Protein AF-A0A8K0CKX4-F1 (afdb_monomer_lite)

Secondary structure (DSSP, 8-state):
----TTHHHHSSS-HHHHHHHHHHHHHHHHHHHTT--TT--TTT---TT-----HHHHHHTSHHHHHHHHHHHHHHHTHHHHTTT--S-HHHHHHHHHHHHH--TT--TTSTTHHHHHHHHHHHHHHH-----TTSTHHHHHHTTS-TTSS--

Foldseek 3Di:
DDDPVPDLLPDPDDLVVSLVVLLQVLLCVVCVVVPNCVSPDPVVDDDDDDPPDDPVVVVVVDVVVVVVNVVSNVVSVCSSCVSVVNDPDPPVVLVVLLCQLQPDPDDPPPDPCSSVVSNVVSVVCSVVVPRDDVPPPPPVVVVVPPDPPPPDD

Radius of gyration: 25.02 Å; chains: 1; bounding box: 49×41×77 Å

Structure (mmCIF, N/CA/C/O backbone):
data_AF-A0A8K0CKX4-F1
#
_entry.id   AF-A0A8K0CKX4-F1
#
loop_
_atom_site.group_PDB
_atom_site.id
_atom_site.type_symbol
_atom_site.label_atom_id
_atom_site.label_alt_id
_atom_site.label_comp_id
_atom_site.label_asym_id
_atom_site.label_entity_id
_atom_site.label_seq_id
_atom_site.pdbx_PDB_ins_code
_atom_site.Cartn_x
_atom_site.Cartn_y
_atom_site.Cartn_z
_atom_site.occupancy
_atom_site.B_iso_or_equiv
_atom_site.auth_seq_id
_atom_site.auth_comp_id
_atom_site.auth_asym_id
_atom_site.auth_atom_id
_atom_site.pdbx_PDB_model_num
ATOM 1 N N . MET A 1 1 ? 9.762 -0.209 17.500 1.00 34.16 1 MET A N 1
ATOM 2 C CA . MET A 1 1 ? 8.634 -1.103 17.152 1.00 34.16 1 MET A CA 1
ATOM 3 C C . MET A 1 1 ? 8.831 -1.636 15.738 1.00 34.16 1 MET A C 1
ATOM 5 O O . MET A 1 1 ? 8.674 -0.879 14.791 1.00 34.16 1 MET A O 1
ATOM 9 N N . GLY A 1 2 ? 9.255 -2.892 15.581 1.00 35.12 2 GLY A N 1
ATOM 10 C CA . GLY A 1 2 ? 9.403 -3.515 14.261 1.00 35.12 2 GLY A CA 1
ATOM 11 C C . GLY A 1 2 ? 8.096 -4.177 13.835 1.00 35.12 2 GLY A C 1
ATOM 12 O O . GLY A 1 2 ? 7.668 -5.137 14.471 1.00 35.12 2 GLY A O 1
ATOM 13 N N . TYR A 1 3 ? 7.461 -3.663 12.782 1.00 42.75 3 TYR A N 1
ATOM 14 C CA . TYR A 1 3 ? 6.296 -4.290 12.159 1.00 42.75 3 TYR A CA 1
ATOM 15 C C . TYR A 1 3 ? 6.714 -5.601 11.492 1.00 42.75 3 TYR A C 1
ATOM 17 O O . TYR A 1 3 ? 7.468 -5.603 10.521 1.00 42.75 3 TYR A O 1
ATOM 25 N N . ASN A 1 4 ? 6.210 -6.729 11.989 1.00 44.75 4 ASN A N 1
ATOM 26 C CA . ASN A 1 4 ? 6.469 -8.041 11.403 1.00 44.75 4 ASN A CA 1
ATOM 27 C C . ASN A 1 4 ? 5.401 -8.354 10.335 1.00 44.75 4 ASN A C 1
ATOM 29 O O . ASN A 1 4 ? 4.572 -9.245 10.493 1.00 44.75 4 ASN A O 1
ATOM 33 N N . GLY A 1 5 ? 5.383 -7.571 9.249 1.00 48.50 5 GLY A N 1
ATOM 34 C CA . GLY A 1 5 ? 4.373 -7.634 8.173 1.00 48.50 5 GLY A CA 1
ATOM 35 C C . GLY A 1 5 ? 4.387 -8.912 7.315 1.00 48.50 5 GLY A C 1
ATOM 36 O O . GLY A 1 5 ? 3.731 -8.967 6.282 1.00 48.50 5 GLY A O 1
ATOM 37 N N . SER A 1 6 ? 5.141 -9.942 7.715 1.00 53.44 6 SER A N 1
ATOM 38 C CA . SER A 1 6 ? 5.413 -11.144 6.909 1.00 53.44 6 SER A CA 1
ATOM 39 C C . SER A 1 6 ? 4.613 -12.386 7.317 1.00 53.44 6 SER A C 1
ATOM 41 O O . SER A 1 6 ? 4.745 -13.424 6.668 1.00 53.44 6 SER A O 1
ATOM 43 N N . ASN A 1 7 ? 3.793 -12.318 8.371 1.00 61.75 7 ASN A N 1
ATOM 44 C CA . ASN A 1 7 ? 3.158 -13.518 8.931 1.00 61.75 7 ASN A CA 1
ATOM 45 C C . ASN A 1 7 ? 2.096 -14.124 7.996 1.00 61.75 7 ASN A C 1
ATOM 47 O O . ASN A 1 7 ? 2.144 -15.318 7.715 1.00 61.75 7 ASN A O 1
ATOM 51 N N . ARG A 1 8 ? 1.207 -13.310 7.410 1.00 71.81 8 ARG A N 1
ATOM 52 C CA . ARG A 1 8 ? 0.055 -13.808 6.627 1.00 71.81 8 ARG A CA 1
ATOM 53 C C . ARG A 1 8 ? 0.425 -14.555 5.342 1.00 71.81 8 ARG A C 1
ATOM 55 O O . ARG A 1 8 ? -0.283 -15.475 4.942 1.00 71.81 8 ARG A O 1
ATOM 62 N N . LYS A 1 9 ? 1.544 -14.204 4.698 1.00 70.38 9 LYS A N 1
ATOM 63 C CA . LYS A 1 9 ? 2.007 -14.883 3.471 1.00 70.38 9 LYS A CA 1
ATOM 64 C C . LYS A 1 9 ? 2.442 -16.321 3.743 1.00 70.38 9 LYS A C 1
ATOM 66 O O . LYS A 1 9 ? 2.154 -17.204 2.939 1.00 70.38 9 LYS A O 1
ATOM 71 N N . ARG A 1 10 ? 3.091 -16.537 4.890 1.00 72.56 10 ARG A N 1
ATOM 72 C CA . ARG A 1 10 ? 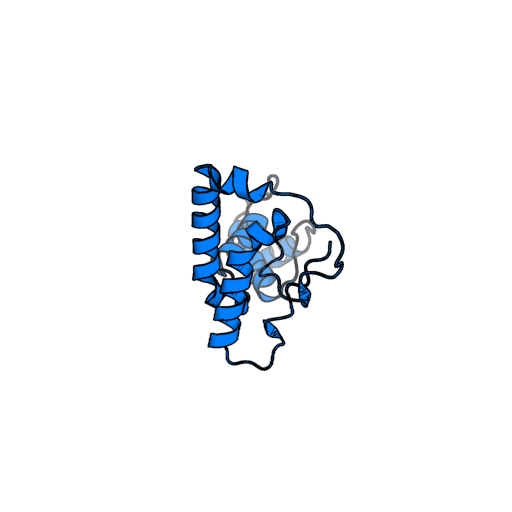3.731 -17.799 5.287 1.00 72.56 10 ARG A CA 1
ATOM 73 C C . ARG A 1 10 ? 2.786 -18.781 5.990 1.00 72.56 10 ARG A C 1
ATOM 75 O O . ARG A 1 10 ? 3.178 -19.915 6.214 1.00 72.56 10 ARG A O 1
ATOM 82 N N . GLU A 1 11 ? 1.568 -18.364 6.337 1.00 78.62 11 GLU A N 1
ATOM 83 C CA . GLU A 1 11 ? 0.562 -19.239 6.958 1.00 78.62 11 GLU A CA 1
ATOM 84 C C . GLU A 1 11 ? 0.075 -20.327 5.978 1.00 78.62 11 GLU A C 1
ATOM 86 O O . GLU A 1 11 ? -0.180 -20.046 4.807 1.00 78.62 11 GLU A O 1
ATOM 91 N N . GLU A 1 12 ? -0.121 -21.560 6.444 1.00 80.69 12 GLU A N 1
ATOM 92 C CA . GLU A 1 12 ? -0.794 -22.617 5.673 1.00 80.69 12 GLU A CA 1
ATOM 93 C C . GLU A 1 12 ? -2.315 -22.474 5.805 1.00 80.69 12 GLU A C 1
ATOM 95 O O . GLU A 1 12 ? -2.976 -23.155 6.582 1.00 80.69 12 GLU A O 1
ATOM 100 N N . ARG A 1 13 ? -2.869 -21.495 5.087 1.00 84.12 13 ARG A N 1
ATOM 101 C CA . ARG A 1 13 ? -4.311 -21.213 5.006 1.00 84.12 13 ARG A CA 1
ATOM 102 C C . ARG A 1 13 ? -4.716 -20.984 3.561 1.00 84.12 13 ARG A C 1
ATOM 104 O O . ARG A 1 13 ? -3.869 -20.658 2.721 1.00 84.12 13 ARG A O 1
ATOM 111 N N . THR A 1 14 ? -6.007 -21.098 3.274 1.00 89.06 14 THR A N 1
ATOM 112 C CA . THR A 1 14 ? -6.517 -20.752 1.945 1.00 89.06 14 THR A CA 1
ATOM 113 C C . THR A 1 14 ? -6.296 -19.264 1.664 1.00 89.06 14 THR A C 1
ATOM 115 O O . THR A 1 14 ? -6.263 -18.433 2.575 1.00 89.06 14 THR A O 1
ATOM 118 N N . LEU A 1 15 ? -6.154 -18.896 0.389 1.00 86.19 15 LEU A N 1
ATOM 119 C CA . LEU A 1 15 ? -5.962 -17.496 0.002 1.00 86.19 15 LEU A CA 1
ATOM 120 C C . LEU A 1 15 ? -7.093 -16.597 0.524 1.00 86.19 15 LEU A C 1
ATOM 122 O O . LEU A 1 15 ? -6.829 -15.526 1.065 1.00 86.19 15 LEU A O 1
ATOM 126 N N . SER A 1 16 ? -8.338 -17.063 0.401 1.00 88.31 16 SER A N 1
ATOM 127 C CA . SER A 1 16 ? -9.523 -16.336 0.861 1.00 88.31 16 SER A CA 1
ATOM 128 C C . SER A 1 16 ? -9.456 -16.030 2.359 1.00 88.31 16 SER A C 1
ATOM 130 O O . SER A 1 16 ? -9.729 -14.906 2.779 1.00 88.31 16 SER A O 1
ATOM 132 N N . GLU A 1 17 ? -9.033 -17.000 3.174 1.00 90.00 17 GLU A N 1
ATOM 133 C CA . GLU A 1 17 ? -8.858 -16.798 4.614 1.00 90.00 17 GLU A CA 1
ATOM 134 C C . GLU A 1 17 ? -7.742 -15.801 4.907 1.00 90.00 17 GLU A C 1
ATOM 136 O O . GLU A 1 17 ? -7.932 -14.891 5.711 1.00 90.00 17 GLU A O 1
ATOM 141 N N . LYS A 1 18 ? -6.590 -15.921 4.235 1.00 88.94 18 LYS A N 1
ATOM 142 C CA . LYS A 1 18 ? -5.475 -14.991 4.447 1.00 88.94 18 LYS A CA 1
ATOM 143 C C . LYS A 1 18 ? -5.860 -13.549 4.118 1.00 88.94 18 LYS A C 1
ATOM 145 O O . LYS A 1 18 ? -5.485 -12.635 4.848 1.00 88.94 18 LYS A O 1
ATOM 150 N N . VAL A 1 19 ? -6.627 -13.347 3.049 1.00 89.56 19 VAL A N 1
ATOM 151 C CA . VAL A 1 19 ? -7.139 -12.030 2.651 1.00 89.56 19 VAL A CA 1
ATOM 152 C C . VAL A 1 19 ? -8.129 -11.500 3.682 1.00 89.56 19 VAL A C 1
ATOM 154 O O . VAL A 1 19 ? -8.023 -10.342 4.081 1.00 89.56 19 VAL A O 1
ATOM 157 N N . ALA A 1 20 ? -9.076 -12.326 4.135 1.00 90.69 20 ALA A N 1
ATOM 158 C CA . ALA A 1 20 ? -10.050 -11.927 5.149 1.00 90.69 20 ALA A CA 1
ATOM 159 C C . ALA A 1 20 ? -9.363 -11.512 6.460 1.00 90.69 20 ALA A C 1
ATOM 161 O O . ALA A 1 20 ? -9.724 -10.507 7.072 1.00 90.69 20 ALA A O 1
ATOM 162 N N . LEU A 1 21 ? -8.326 -12.249 6.851 1.00 89.88 21 LEU A N 1
ATOM 163 C CA . LEU A 1 21 ? -7.524 -11.964 8.032 1.00 89.88 21 LEU A CA 1
ATOM 164 C C . LEU A 1 21 ? -6.697 -10.688 7.872 1.00 89.88 21 LEU A C 1
ATOM 166 O O . LEU A 1 21 ? -6.743 -9.833 8.749 1.00 89.88 21 LEU A O 1
ATOM 170 N N . LEU A 1 22 ? -6.022 -10.508 6.733 1.00 90.19 22 LEU A N 1
ATOM 171 C CA . LEU A 1 22 ? -5.293 -9.276 6.421 1.00 90.19 22 LEU A CA 1
ATOM 172 C C . LEU A 1 22 ? -6.226 -8.057 6.428 1.00 90.19 22 LEU A C 1
ATOM 174 O O . LEU A 1 22 ? -5.876 -7.001 6.949 1.00 90.19 22 LEU A O 1
ATOM 178 N N . LYS A 1 23 ? -7.440 -8.207 5.892 1.00 92.25 23 LYS A N 1
ATOM 179 C CA . LYS A 1 23 ? -8.472 -7.169 5.927 1.00 92.25 23 LYS A CA 1
ATOM 180 C C . LYS A 1 23 ? -8.844 -6.805 7.366 1.00 92.25 23 LYS A C 1
ATOM 182 O O . LYS A 1 23 ? -8.933 -5.621 7.682 1.00 92.25 23 LYS A O 1
ATOM 187 N N . ALA A 1 24 ? -9.039 -7.799 8.232 1.00 90.75 24 ALA A N 1
ATOM 188 C CA . ALA A 1 24 ? -9.317 -7.576 9.649 1.00 90.75 24 ALA A CA 1
ATOM 189 C C . ALA A 1 24 ? -8.147 -6.872 10.358 1.00 90.75 24 ALA A C 1
ATOM 191 O O . ALA A 1 24 ? -8.373 -5.935 11.123 1.00 90.75 24 ALA A O 1
ATOM 192 N N . ASP A 1 25 ? -6.909 -7.258 10.046 1.00 89.25 25 ASP A N 1
ATOM 193 C CA . ASP A 1 25 ? -5.709 -6.642 10.610 1.00 89.25 25 ASP A CA 1
ATOM 194 C C . ASP A 1 25 ? -5.591 -5.160 10.211 1.00 89.25 25 ASP A C 1
ATOM 196 O O . ASP A 1 25 ? -5.366 -4.308 11.070 1.00 89.25 25 ASP A O 1
ATOM 200 N N . ILE A 1 26 ? -5.810 -4.831 8.929 1.00 91.50 26 ILE A N 1
ATOM 201 C CA . ILE A 1 26 ? -5.797 -3.446 8.422 1.00 91.50 26 ILE A CA 1
ATOM 202 C C . ILE A 1 26 ? -6.880 -2.608 9.112 1.00 91.50 26 ILE A C 1
ATOM 204 O O . ILE A 1 26 ? -6.609 -1.493 9.557 1.00 91.50 26 ILE A O 1
ATOM 208 N N . LEU A 1 27 ? -8.097 -3.147 9.238 1.00 92.31 27 LEU A N 1
ATOM 209 C CA . LEU A 1 27 ? -9.213 -2.458 9.895 1.00 92.31 27 LEU A CA 1
ATOM 210 C C . LEU A 1 27 ? -8.962 -2.221 11.390 1.00 92.31 27 LEU A C 1
ATOM 212 O O . LEU A 1 27 ? -9.431 -1.222 11.931 1.00 92.31 27 LEU A O 1
ATOM 216 N N . ASN A 1 28 ? -8.217 -3.111 12.046 1.00 89.69 28 ASN A N 1
ATOM 217 C CA . ASN A 1 28 ? -7.827 -2.968 13.445 1.00 89.69 28 ASN A CA 1
ATOM 218 C C . ASN A 1 28 ? -6.607 -2.045 13.645 1.00 89.69 28 ASN A C 1
ATOM 220 O O . ASN A 1 28 ? -6.330 -1.633 14.770 1.00 89.69 28 ASN A O 1
ATOM 224 N N . GLY A 1 29 ? -5.894 -1.682 12.574 1.00 88.38 29 GLY A N 1
ATOM 225 C CA . GLY A 1 29 ? -4.707 -0.823 12.618 1.00 88.38 29 GLY A CA 1
ATOM 226 C C . GLY A 1 29 ? -4.903 0.470 13.423 1.00 88.38 29 GLY A C 1
ATOM 227 O O . GLY A 1 29 ? -4.130 0.706 14.350 1.00 88.38 29 GLY A O 1
ATOM 228 N N . PRO A 1 30 ? -5.946 1.282 13.158 1.00 88.62 30 PRO A N 1
ATOM 229 C CA . PRO A 1 30 ? -6.219 2.485 13.942 1.00 88.62 30 PRO A CA 1
ATOM 230 C C . PRO A 1 30 ? -6.419 2.191 15.430 1.00 88.62 30 PRO A C 1
ATOM 232 O O . PRO A 1 30 ? -5.771 2.817 16.262 1.00 88.62 30 PRO A O 1
ATOM 235 N N . SER A 1 31 ? -7.255 1.207 15.777 1.00 85.69 31 SER A N 1
ATOM 236 C CA . SER A 1 31 ? -7.466 0.805 17.174 1.00 85.69 31 SER A CA 1
ATOM 237 C C . SER A 1 31 ? -6.154 0.408 17.851 1.00 85.69 31 SER A C 1
ATOM 239 O O . SER A 1 31 ? -5.880 0.888 18.946 1.00 85.69 31 SER A O 1
ATOM 241 N N . HIS A 1 32 ? -5.300 -0.366 17.173 1.00 84.69 32 HIS A N 1
ATOM 242 C CA . HIS A 1 32 ? -3.973 -0.728 17.671 1.00 84.69 32 HIS A CA 1
ATOM 243 C C . HIS A 1 32 ? -3.076 0.497 17.914 1.00 84.69 32 HIS A C 1
ATOM 245 O O . HIS A 1 32 ? -2.453 0.591 18.968 1.00 84.69 32 HIS A O 1
ATOM 251 N N . ILE A 1 33 ? -3.023 1.444 16.971 1.00 84.00 33 ILE A N 1
ATOM 252 C CA . ILE A 1 33 ? -2.197 2.662 17.072 1.00 84.00 33 ILE A CA 1
ATOM 253 C C . ILE A 1 33 ? -2.634 3.534 18.255 1.00 84.00 33 ILE A C 1
ATOM 255 O O . ILE A 1 33 ? -1.792 4.087 18.957 1.00 84.00 33 ILE A O 1
ATOM 259 N N . PHE A 1 34 ? -3.940 3.633 18.493 1.00 82.75 34 PHE A N 1
ATOM 260 C CA . PHE A 1 34 ? -4.507 4.407 19.599 1.00 82.75 34 PHE A CA 1
ATOM 261 C C . PHE A 1 34 ? -4.587 3.621 20.923 1.00 82.75 34 PHE A C 1
ATOM 263 O O . PHE A 1 34 ? -5.228 4.080 21.866 1.00 82.75 34 PHE A O 1
ATOM 270 N N . GLY A 1 35 ? -3.951 2.446 21.016 1.00 75.88 35 GLY A N 1
ATOM 271 C CA . GLY A 1 35 ? -3.838 1.670 22.257 1.00 75.88 35 GLY A CA 1
ATOM 272 C C . GLY A 1 35 ? -5.044 0.787 22.607 1.00 75.88 35 GLY A C 1
ATOM 273 O O . GLY A 1 35 ? -5.074 0.186 23.680 1.00 75.88 35 GLY A O 1
ATOM 274 N N . GLU A 1 36 ? -6.046 0.655 21.728 1.00 80.44 36 GLU A N 1
ATOM 275 C CA . GLU A 1 36 ? -7.133 -0.320 21.887 1.00 80.44 36 GLU A CA 1
ATOM 276 C C . GLU A 1 36 ? -6.714 -1.676 21.298 1.00 80.44 36 GLU A C 1
ATOM 278 O O . GLU A 1 36 ? -6.832 -1.940 20.101 1.00 80.44 36 GLU A O 1
ATOM 283 N N . HIS A 1 37 ? -6.252 -2.577 22.166 1.00 80.44 37 HIS A N 1
ATOM 284 C CA . HIS A 1 37 ? -5.723 -3.881 21.756 1.00 80.44 37 HIS A CA 1
ATOM 285 C C . HIS A 1 37 ? -6.737 -5.038 21.777 1.00 80.44 37 HIS A C 1
ATOM 287 O O . HIS A 1 37 ? -6.345 -6.186 21.583 1.00 80.44 37 HIS A O 1
ATOM 293 N N . LYS A 1 38 ? -8.042 -4.761 21.934 1.00 78.44 38 LYS A N 1
ATOM 294 C CA . LYS A 1 38 ? -9.107 -5.786 22.061 1.00 78.44 38 LYS A CA 1
ATOM 295 C C . LYS A 1 38 ? -9.130 -6.812 20.923 1.00 78.44 38 LYS A C 1
ATOM 297 O O . LYS A 1 38 ? -9.387 -7.983 21.168 1.00 78.44 38 LYS A O 1
ATOM 302 N N . ASN A 1 39 ? -8.834 -6.368 19.700 1.00 79.06 39 ASN A N 1
ATOM 303 C CA . ASN A 1 39 ? -8.867 -7.199 18.493 1.00 79.06 39 ASN A CA 1
ATOM 304 C C . ASN A 1 39 ? -7.465 -7.443 17.905 1.00 79.06 39 ASN A C 1
ATOM 306 O O . ASN A 1 39 ? -7.334 -7.844 16.748 1.00 79.06 39 ASN A O 1
ATOM 310 N N . CYS A 1 40 ? -6.397 -7.174 18.666 1.00 81.25 40 CYS A N 1
ATOM 311 C CA . CYS A 1 40 ? -5.038 -7.427 18.200 1.00 81.25 40 CYS A CA 1
ATOM 312 C C . CYS A 1 40 ? -4.714 -8.920 18.272 1.00 81.25 40 CYS A C 1
ATOM 314 O O . CYS A 1 40 ? -4.843 -9.549 19.318 1.00 81.25 40 CYS A O 1
ATOM 316 N N . SER A 1 41 ? -4.232 -9.482 17.163 1.00 79.12 41 SER A N 1
ATOM 317 C CA . SER A 1 41 ? -3.657 -10.827 17.176 1.00 79.12 41 SER A CA 1
ATOM 318 C C . SER A 1 41 ? -2.358 -10.858 17.992 1.00 79.12 41 SER A C 1
ATOM 320 O O . SER A 1 41 ? -1.619 -9.872 18.038 1.00 79.12 41 SER A O 1
ATOM 322 N N . SER A 1 42 ? -2.033 -12.015 18.573 1.00 77.69 42 SER A N 1
ATOM 323 C CA . SER A 1 42 ? -0.857 -12.222 19.439 1.00 77.69 42 SER A CA 1
ATOM 324 C C . SER A 1 42 ? 0.484 -11.867 18.789 1.00 77.69 42 SER A C 1
ATOM 326 O O . SER A 1 42 ? 1.445 -11.534 19.471 1.00 77.69 42 SER A O 1
ATOM 328 N N . TYR A 1 43 ? 0.571 -11.902 17.461 1.00 77.50 43 TYR A N 1
ATOM 329 C CA . TYR A 1 43 ? 1.794 -11.547 16.747 1.00 77.50 43 TYR A CA 1
ATOM 330 C C . TYR A 1 43 ? 1.990 -10.030 16.558 1.00 77.50 43 TYR A C 1
ATOM 332 O O . TYR A 1 43 ? 3.079 -9.617 16.157 1.00 77.50 43 TYR A O 1
ATOM 340 N N . PHE A 1 44 ? 0.976 -9.200 16.839 1.00 72.75 44 PHE A N 1
ATOM 341 C CA . PHE A 1 44 ? 1.092 -7.735 16.840 1.00 72.75 44 PHE A CA 1
ATOM 342 C C . PHE A 1 44 ? 1.476 -7.164 18.205 1.00 72.75 44 PHE A C 1
ATOM 344 O O . PHE A 1 44 ? 2.031 -6.069 18.270 1.00 72.75 44 PHE A O 1
ATOM 351 N N . TYR A 1 45 ? 1.171 -7.874 19.289 1.00 68.50 45 TYR A N 1
ATOM 352 C CA . TYR A 1 45 ? 1.255 -7.342 20.644 1.00 68.50 45 TYR A CA 1
ATOM 353 C C . TYR A 1 45 ? 2.027 -8.297 21.553 1.00 68.50 45 TYR A C 1
ATOM 355 O O . TYR A 1 45 ? 1.678 -9.470 21.646 1.00 68.50 45 TYR A O 1
ATOM 363 N N . LYS A 1 46 ? 3.087 -7.799 22.203 1.00 63.38 46 LYS A N 1
ATOM 364 C CA . LYS A 1 46 ? 3.979 -8.607 23.052 1.00 63.38 46 LYS A CA 1
ATOM 365 C C . LYS A 1 46 ? 3.939 -8.276 24.549 1.00 63.38 46 LYS A C 1
ATOM 367 O O . LYS A 1 46 ? 4.353 -9.133 25.317 1.00 63.38 46 LYS A O 1
ATOM 372 N N . ASP A 1 47 ? 3.407 -7.129 24.979 1.00 57.12 47 ASP A N 1
ATOM 373 C CA . ASP A 1 47 ? 3.535 -6.684 26.378 1.00 57.12 47 ASP A CA 1
ATOM 374 C C . ASP A 1 47 ? 2.186 -6.390 27.036 1.00 57.12 47 ASP A C 1
ATOM 376 O O . ASP A 1 47 ? 1.549 -5.400 26.730 1.00 57.12 47 ASP A O 1
ATOM 380 N N . VAL A 1 48 ? 1.785 -7.237 27.984 1.00 54.53 48 VAL A N 1
ATOM 381 C CA . VAL A 1 48 ? 0.440 -7.365 28.586 1.00 54.53 48 VAL A CA 1
ATOM 382 C C . VAL A 1 48 ? 0.005 -6.209 29.520 1.00 54.53 48 VAL A C 1
ATOM 384 O O . VAL A 1 48 ? -1.116 -6.228 30.015 1.00 54.53 48 VAL A O 1
ATOM 387 N N . ASN A 1 49 ? 0.815 -5.169 29.759 1.00 51.41 49 ASN A N 1
ATOM 388 C CA . ASN A 1 49 ? 0.655 -4.335 30.969 1.00 51.41 49 ASN A CA 1
ATOM 389 C C . ASN A 1 49 ? 0.466 -2.818 30.783 1.00 51.41 49 ASN A C 1
ATOM 391 O O . ASN A 1 49 ? 0.715 -2.058 31.717 1.00 51.41 49 ASN A O 1
ATOM 395 N N . THR A 1 50 ? -0.022 -2.338 29.641 1.00 52.22 50 THR A N 1
ATOM 396 C CA . THR A 1 50 ? -0.315 -0.901 29.471 1.00 52.22 50 THR A CA 1
ATOM 397 C C . THR A 1 50 ? -1.708 -0.676 28.908 1.00 52.22 50 THR A C 1
ATOM 399 O O . THR A 1 50 ? -1.907 -0.402 27.729 1.00 52.22 50 THR A O 1
ATOM 402 N N . THR A 1 51 ? -2.701 -0.745 29.792 1.00 57.19 51 THR A N 1
ATOM 403 C CA . THR A 1 51 ? -4.022 -0.154 29.561 1.00 57.19 51 THR A CA 1
ATOM 404 C C . THR A 1 51 ? -3.877 1.369 29.609 1.00 57.19 51 THR A C 1
ATOM 406 O O . THR A 1 51 ? -4.183 2.002 30.616 1.00 57.19 51 THR A O 1
ATOM 409 N N . THR A 1 52 ? -3.347 1.984 28.550 1.00 53.59 52 THR A N 1
ATOM 410 C CA . THR A 1 52 ? -3.372 3.445 28.429 1.00 53.59 52 THR A CA 1
ATOM 411 C C . THR A 1 52 ? -4.755 3.864 27.951 1.00 53.59 52 THR A C 1
ATOM 413 O O . THR A 1 52 ? -5.153 3.642 26.811 1.00 53.59 52 THR A O 1
ATOM 416 N N . SER A 1 53 ? -5.494 4.411 28.903 1.00 51.69 53 SER A N 1
ATOM 417 C CA . SER A 1 53 ? -6.824 5.004 28.838 1.00 51.69 53 SER A CA 1
ATOM 418 C C . SER A 1 53 ? -7.222 5.688 27.512 1.00 51.69 53 SER A C 1
ATOM 420 O O . SER A 1 53 ? -6.575 6.623 27.045 1.00 51.69 53 SER A O 1
ATOM 422 N N . SER A 1 54 ? -8.365 5.241 26.980 1.00 56.22 54 SER A N 1
ATOM 423 C CA . SER A 1 54 ? -9.518 6.027 26.484 1.00 56.22 54 SER A CA 1
ATOM 424 C C . SER A 1 54 ? -9.387 7.097 25.385 1.00 56.22 54 SER A C 1
ATOM 426 O O . SER A 1 54 ? -10.420 7.664 25.037 1.00 56.22 54 SER A O 1
ATOM 428 N N . THR A 1 55 ? -8.234 7.344 24.760 1.00 63.56 55 THR A N 1
ATOM 429 C CA . THR A 1 55 ? -8.126 8.373 23.690 1.00 63.56 55 THR A CA 1
ATOM 430 C C . THR A 1 55 ? -8.949 8.059 22.433 1.00 63.56 55 THR A C 1
ATOM 432 O O . THR A 1 55 ? -9.485 8.956 21.783 1.00 63.56 55 THR A O 1
ATOM 435 N N . LEU A 1 56 ? -9.103 6.778 22.088 1.00 72.38 56 LEU A N 1
ATOM 436 C CA . LEU A 1 56 ? -9.849 6.375 20.896 1.00 72.38 56 LEU A CA 1
ATOM 437 C C . LEU A 1 56 ? -11.349 6.695 21.005 1.00 72.38 56 LEU A C 1
ATOM 439 O O . LEU A 1 56 ? -11.984 6.970 19.993 1.00 72.38 56 LEU A O 1
ATOM 443 N N . SER A 1 57 ? -11.919 6.661 22.211 1.00 74.88 57 SER A N 1
ATOM 444 C CA . SER A 1 57 ? -13.327 7.008 22.460 1.00 74.88 57 SER A CA 1
ATOM 445 C C . SER A 1 57 ? -13.613 8.454 22.053 1.00 74.88 57 SER A C 1
ATOM 447 O O . SER A 1 57 ? -14.593 8.709 21.359 1.00 74.88 57 SER A O 1
ATOM 449 N N . ASP A 1 58 ? -12.704 9.365 22.399 1.00 78.38 58 ASP A N 1
ATOM 450 C CA . ASP A 1 58 ? -12.824 10.788 22.082 1.00 78.38 58 ASP A CA 1
ATOM 451 C C . ASP A 1 58 ? -12.620 11.039 20.584 1.00 78.38 58 ASP A C 1
ATOM 453 O O . ASP A 1 58 ? -13.364 11.789 19.956 1.00 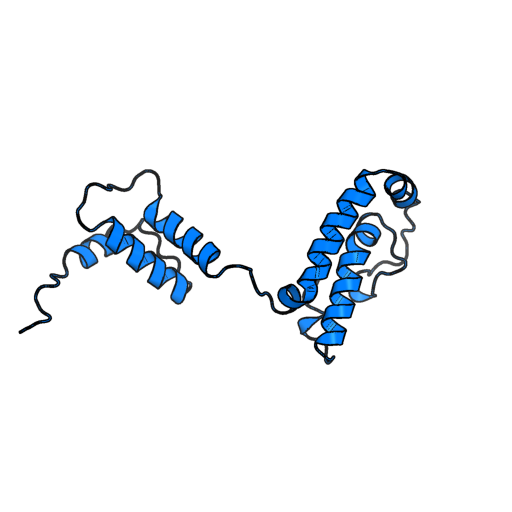78.38 58 ASP A O 1
ATOM 457 N N . ILE A 1 59 ? -11.657 10.345 19.970 1.00 80.56 59 ILE A N 1
ATOM 458 C CA . ILE A 1 59 ? -11.390 10.453 18.530 1.00 80.56 59 ILE A CA 1
ATOM 459 C C . ILE A 1 59 ? -12.554 9.876 17.715 1.00 80.56 59 ILE A C 1
ATOM 461 O O . ILE A 1 59 ? -12.934 10.472 16.709 1.00 80.56 59 ILE A O 1
ATOM 465 N N . LYS A 1 60 ? -13.172 8.772 18.156 1.00 83.44 60 LYS A N 1
ATOM 466 C CA . LYS A 1 60 ? -14.350 8.161 17.509 1.00 83.44 60 LYS A CA 1
ATOM 467 C C . LYS A 1 60 ? -15.545 9.112 17.423 1.00 83.44 60 LYS A C 1
ATOM 469 O O . LYS A 1 60 ? -16.357 8.956 16.520 1.00 83.44 60 LYS A O 1
ATOM 474 N N . LEU A 1 61 ? -15.646 10.092 18.323 1.00 83.50 61 LEU A N 1
ATOM 475 C CA . LEU A 1 61 ? -16.699 11.114 18.294 1.00 83.50 61 LEU A CA 1
ATOM 476 C C . LEU A 1 61 ? -16.439 12.217 17.256 1.00 83.50 61 LEU A C 1
ATOM 478 O O . LEU A 1 61 ? -17.310 13.048 17.005 1.00 83.50 61 LEU A O 1
ATOM 482 N N . THR A 1 62 ? -15.256 12.244 16.640 1.00 86.50 62 THR A N 1
ATOM 483 C CA . THR A 1 62 ? -14.889 13.253 15.644 1.00 86.50 62 THR A CA 1
ATOM 484 C C . THR A 1 62 ? -15.075 12.748 14.215 1.00 86.50 62 THR A C 1
ATOM 486 O O . THR A 1 62 ? -14.749 11.609 13.884 1.00 86.50 62 THR A O 1
ATOM 489 N N . SER A 1 63 ? -15.465 13.651 13.310 1.00 89.81 63 SER A N 1
ATOM 490 C CA . SER A 1 63 ? -15.536 13.377 11.862 1.00 89.81 63 SER A CA 1
ATOM 491 C C . SER A 1 63 ? -14.179 13.018 11.236 1.00 89.81 63 SER A C 1
ATOM 493 O O . SER A 1 63 ? -14.109 12.508 10.114 1.00 89.81 63 SER A O 1
ATOM 495 N N . LEU A 1 64 ? -13.080 13.277 11.951 1.00 88.75 64 LEU A N 1
ATOM 496 C CA . LEU A 1 64 ? -11.738 12.880 11.549 1.00 88.75 64 LEU A CA 1
ATOM 497 C C . LEU A 1 64 ? -11.574 11.360 11.584 1.00 88.75 64 LEU A C 1
ATOM 499 O O . LEU A 1 64 ? -10.945 10.807 10.683 1.00 88.75 64 LEU A O 1
ATOM 503 N N . TYR A 1 65 ? -12.172 10.683 12.565 1.00 89.81 65 TYR A N 1
ATOM 504 C CA . TYR A 1 65 ? -12.138 9.227 12.629 1.00 89.81 65 TYR A CA 1
ATOM 505 C C . TYR A 1 65 ? -12.895 8.594 11.464 1.00 89.81 65 TYR A C 1
ATOM 507 O O . TYR A 1 65 ? -12.395 7.649 10.860 1.00 89.81 65 TYR A O 1
ATOM 515 N N . ASP A 1 66 ? -14.036 9.158 11.067 1.00 90.44 66 ASP A N 1
ATOM 516 C CA . ASP A 1 66 ? -14.786 8.668 9.906 1.00 90.44 66 ASP A CA 1
ATOM 517 C C . ASP A 1 66 ? -13.991 8.807 8.606 1.00 90.44 66 ASP A C 1
ATOM 519 O O . ASP A 1 66 ? -13.940 7.872 7.801 1.00 90.44 66 ASP A O 1
ATOM 523 N N . LYS A 1 67 ? -13.311 9.947 8.417 1.00 93.94 67 LYS A N 1
ATOM 524 C CA . LYS A 1 67 ? -12.397 10.150 7.282 1.00 93.94 67 LYS A CA 1
ATOM 525 C C . LYS A 1 67 ? -11.215 9.189 7.335 1.00 93.94 67 LYS A C 1
ATOM 527 O O . LYS A 1 67 ? -10.860 8.602 6.323 1.00 93.94 67 LYS A O 1
ATOM 532 N N . LEU A 1 68 ? -10.610 8.993 8.504 1.00 92.38 68 LEU A N 1
ATOM 533 C CA . LEU A 1 68 ? -9.530 8.025 8.671 1.00 92.38 68 LEU A CA 1
ATOM 534 C C . LEU A 1 68 ? -10.006 6.616 8.290 1.00 92.38 68 LEU A C 1
ATOM 536 O O . LEU A 1 68 ? -9.368 5.932 7.491 1.00 92.38 68 LEU A O 1
ATOM 540 N N . MET A 1 69 ? -11.160 6.202 8.811 1.00 93.81 69 MET A N 1
ATOM 541 C CA . MET A 1 69 ? -11.731 4.889 8.548 1.00 93.81 69 MET A CA 1
ATOM 542 C C . MET A 1 69 ? -12.162 4.711 7.093 1.00 93.81 69 MET A C 1
ATOM 544 O O . MET A 1 69 ? -12.103 3.586 6.601 1.00 93.81 69 MET A O 1
ATOM 548 N N . SER A 1 70 ? -12.554 5.767 6.372 1.00 94.50 70 SER A N 1
ATOM 549 C CA . SER A 1 70 ? -12.852 5.661 4.938 1.00 94.50 70 SER A CA 1
ATOM 550 C C . SER A 1 70 ? -11.602 5.298 4.128 1.00 94.50 70 SER A C 1
ATOM 552 O O . SER A 1 70 ? -11.656 4.370 3.317 1.00 94.50 70 SER A O 1
ATOM 554 N N . TYR A 1 71 ? -10.454 5.919 4.420 1.00 94.50 71 TYR A N 1
ATOM 555 C CA . TYR A 1 71 ? -9.175 5.558 3.800 1.00 94.50 71 TYR A CA 1
ATOM 556 C C . TYR A 1 71 ? -8.715 4.153 4.196 1.00 94.50 71 TYR A C 1
ATOM 558 O O . TYR A 1 71 ? -8.297 3.372 3.344 1.00 94.50 71 TYR A O 1
ATOM 566 N N . VAL A 1 72 ? -8.840 3.787 5.473 1.00 94.44 72 VAL A N 1
ATOM 567 C CA . VAL A 1 72 ? -8.465 2.445 5.949 1.00 94.44 72 VAL A CA 1
ATOM 568 C C . VAL A 1 72 ? -9.323 1.368 5.282 1.00 94.44 72 VAL A C 1
ATOM 570 O O . VAL A 1 72 ? -8.796 0.344 4.850 1.00 94.44 72 VAL A O 1
ATOM 573 N N . ARG A 1 73 ? -10.633 1.599 5.127 1.00 94.94 73 ARG A N 1
ATOM 574 C CA . ARG A 1 73 ? -11.541 0.685 4.411 1.00 94.94 73 ARG A CA 1
ATOM 575 C C . ARG A 1 73 ? -11.168 0.541 2.938 1.00 94.94 73 ARG A C 1
ATOM 577 O O . ARG A 1 73 ? -11.246 -0.571 2.421 1.00 94.94 73 ARG A O 1
ATOM 584 N N . LEU A 1 74 ? -10.737 1.623 2.286 1.00 93.94 74 LEU A N 1
ATOM 585 C CA . LEU A 1 74 ? -10.240 1.578 0.909 1.00 93.94 74 LEU A CA 1
ATOM 586 C C . LEU A 1 74 ? -8.989 0.693 0.801 1.00 93.94 74 LEU A C 1
ATOM 588 O O . LEU A 1 74 ? -8.930 -0.188 -0.050 1.00 93.94 74 LEU A O 1
ATOM 592 N N . ILE A 1 75 ? -8.023 0.853 1.706 1.00 91.75 75 ILE A N 1
ATOM 593 C CA . ILE A 1 75 ? -6.820 0.005 1.738 1.00 91.75 75 ILE A CA 1
ATOM 594 C C . ILE A 1 75 ? -7.205 -1.460 1.999 1.00 91.75 75 ILE A C 1
ATOM 596 O O . ILE A 1 75 ? -6.745 -2.364 1.305 1.00 91.75 75 ILE A O 1
ATOM 600 N N . ALA A 1 76 ? -8.110 -1.699 2.950 1.00 93.12 76 ALA A N 1
ATOM 601 C CA . ALA A 1 76 ? -8.596 -3.031 3.298 1.00 93.12 76 ALA A CA 1
ATOM 602 C C . ALA A 1 76 ? -9.365 -3.706 2.143 1.00 93.12 76 ALA A C 1
ATOM 604 O O . ALA A 1 76 ? -9.346 -4.929 2.015 1.00 93.12 76 ALA A O 1
ATOM 605 N N . HIS A 1 77 ? -10.025 -2.930 1.277 1.00 92.75 77 HIS A N 1
ATOM 606 C CA . HIS A 1 77 ? -10.652 -3.434 0.053 1.00 92.75 77 HIS A CA 1
ATOM 607 C C . HIS A 1 77 ? -9.614 -4.005 -0.929 1.00 92.75 77 HIS A C 1
ATOM 609 O O . HIS A 1 77 ? -9.863 -5.025 -1.568 1.00 92.75 77 HIS A O 1
ATOM 615 N N . HIS A 1 78 ? -8.414 -3.421 -0.981 1.00 90.44 78 HIS A N 1
ATOM 616 C CA . HIS A 1 78 ? -7.303 -3.893 -1.812 1.00 90.44 78 HIS A CA 1
ATOM 617 C C . HIS A 1 78 ? -6.436 -4.984 -1.149 1.00 90.44 78 HIS A C 1
ATOM 619 O O . HIS A 1 78 ? -5.377 -5.327 -1.675 1.00 90.44 78 HIS A O 1
ATOM 625 N N . ALA A 1 79 ? -6.886 -5.593 -0.042 1.00 89.38 79 ALA A N 1
ATOM 626 C CA . ALA A 1 79 ? -6.160 -6.659 0.663 1.00 89.38 79 ALA A CA 1
ATOM 627 C C . ALA A 1 79 ? -5.775 -7.848 -0.241 1.00 89.38 79 ALA A C 1
ATOM 629 O O . ALA A 1 79 ? -4.702 -8.424 -0.069 1.00 89.38 79 ALA A O 1
ATOM 630 N N . ASN A 1 80 ? -6.612 -8.175 -1.235 1.00 88.56 80 ASN A N 1
ATOM 631 C CA . ASN A 1 80 ? -6.319 -9.197 -2.247 1.00 88.56 80 ASN A CA 1
ATOM 632 C C . ASN A 1 80 ? -5.025 -8.914 -3.018 1.00 88.56 80 ASN A C 1
ATOM 634 O O . ASN A 1 80 ? -4.229 -9.819 -3.210 1.00 88.56 80 ASN A O 1
ATOM 638 N N . SER A 1 81 ? -4.797 -7.676 -3.455 1.00 85.88 81 SER A N 1
ATOM 639 C CA . SER A 1 81 ? -3.575 -7.311 -4.185 1.00 85.88 81 SER A CA 1
ATOM 640 C C . SER A 1 81 ? -2.386 -7.164 -3.237 1.00 85.88 81 SER A C 1
ATOM 642 O O . SER A 1 81 ? -1.276 -7.590 -3.552 1.00 85.88 81 SER A O 1
ATOM 644 N N . LEU A 1 82 ? -2.636 -6.616 -2.042 1.00 86.25 82 LEU A N 1
ATOM 645 C CA . LEU A 1 82 ? -1.617 -6.393 -1.014 1.00 86.25 82 LEU A CA 1
ATOM 646 C C . LEU A 1 82 ? -0.969 -7.695 -0.535 1.00 86.25 82 LEU A C 1
ATOM 648 O O . LEU A 1 82 ? 0.231 -7.716 -0.275 1.00 86.25 82 LEU A O 1
ATOM 652 N N . ILE A 1 83 ? -1.724 -8.795 -0.439 1.00 86.06 83 ILE A N 1
ATOM 653 C CA . ILE A 1 83 ? -1.153 -10.068 0.018 1.00 86.06 83 ILE A CA 1
ATOM 654 C C . ILE A 1 83 ? -0.105 -10.638 -0.946 1.00 86.06 83 ILE A C 1
ATOM 656 O O . ILE A 1 83 ? 0.775 -11.385 -0.522 1.00 86.06 83 ILE A O 1
ATOM 660 N N . PHE A 1 84 ? -0.182 -10.266 -2.223 1.00 80.44 84 PHE A N 1
ATOM 661 C CA . PHE A 1 84 ? 0.723 -10.712 -3.277 1.00 80.44 84 PHE A CA 1
ATOM 662 C C . PHE A 1 84 ? 1.808 -9.686 -3.619 1.00 80.44 84 PHE A C 1
ATOM 664 O O . PHE A 1 84 ? 2.534 -9.897 -4.585 1.00 80.44 84 PHE A O 1
ATOM 671 N N . ASP A 1 85 ? 1.913 -8.585 -2.865 1.00 75.75 85 ASP A N 1
ATOM 672 C CA . ASP A 1 85 ? 2.767 -7.436 -3.209 1.00 75.75 85 ASP A CA 1
ATOM 673 C C . ASP A 1 85 ? 2.549 -6.953 -4.651 1.00 75.75 85 ASP A C 1
ATOM 675 O O . ASP A 1 85 ? 3.482 -6.533 -5.336 1.00 75.75 85 ASP A O 1
ATOM 679 N N . VAL A 1 86 ? 1.308 -7.037 -5.141 1.00 69.81 86 VAL A N 1
ATOM 680 C CA . VAL A 1 86 ? 0.981 -6.547 -6.479 1.00 69.81 86 VAL A CA 1
ATOM 681 C C . VAL A 1 86 ? 0.934 -5.029 -6.402 1.00 69.81 86 VAL A C 1
ATOM 683 O O . VAL A 1 86 ? -0.071 -4.431 -6.015 1.00 69.81 86 VAL A O 1
ATOM 686 N N . GLU A 1 87 ? 2.058 -4.406 -6.736 1.00 63.62 87 GLU A N 1
ATOM 687 C CA . GLU A 1 87 ? 2.144 -2.965 -6.916 1.00 63.62 87 GLU A CA 1
ATOM 688 C C . GLU A 1 87 ? 1.396 -2.564 -8.192 1.00 63.62 87 GLU A C 1
ATOM 690 O O . GLU A 1 87 ? 1.530 -3.201 -9.238 1.00 63.62 87 GLU A O 1
ATOM 695 N N . ASN A 1 88 ? 0.591 -1.501 -8.103 1.00 59.19 88 ASN A N 1
ATOM 696 C CA . ASN A 1 88 ? -0.389 -1.141 -9.128 1.00 59.19 88 ASN A CA 1
ATOM 697 C C . ASN A 1 88 ? 0.211 -0.764 -10.487 1.00 59.19 88 ASN A C 1
ATOM 699 O O . ASN A 1 88 ? -0.549 -0.596 -11.436 1.00 59.19 88 ASN A O 1
ATOM 703 N N . ASN A 1 89 ? 1.530 -0.615 -10.653 1.00 67.94 89 ASN A N 1
ATOM 704 C CA . ASN A 1 89 ? 1.997 -0.323 -11.996 1.00 67.94 89 ASN A CA 1
ATOM 705 C C . ASN A 1 89 ? 3.468 -0.641 -12.257 1.00 67.94 89 ASN A C 1
ATOM 707 O O . ASN A 1 89 ? 4.370 0.144 -11.951 1.00 67.94 89 ASN A O 1
ATOM 711 N N . CYS A 1 90 ? 3.705 -1.743 -12.969 1.00 74.12 90 CYS A N 1
ATOM 712 C CA . CYS A 1 90 ? 4.953 -1.942 -13.701 1.00 74.12 90 CYS A CA 1
ATOM 713 C C . CYS A 1 90 ? 5.291 -0.715 -14.573 1.00 74.12 90 CYS A C 1
ATOM 715 O O . CYS A 1 90 ? 6.465 -0.365 -14.697 1.00 74.12 90 CYS A O 1
ATOM 717 N N . VAL A 1 91 ? 4.275 -0.003 -15.084 1.00 79.06 91 VAL A N 1
ATOM 718 C CA . VAL A 1 91 ? 4.442 1.233 -15.856 1.00 79.06 91 VAL A CA 1
ATOM 719 C C . VAL A 1 91 ? 4.853 2.415 -14.975 1.00 79.06 91 VAL A C 1
ATOM 721 O O . VAL A 1 91 ? 5.684 3.196 -15.417 1.00 79.06 91 VAL A O 1
ATOM 724 N N . GLU A 1 92 ? 4.381 2.563 -13.728 1.00 79.56 92 GLU A N 1
ATOM 725 C CA . GLU A 1 92 ? 4.857 3.646 -12.834 1.00 79.56 92 GLU A CA 1
ATOM 726 C C . GLU A 1 92 ? 6.291 3.401 -12.382 1.00 79.56 92 GLU A C 1
ATOM 728 O O . GLU A 1 92 ? 7.113 4.320 -12.403 1.00 79.56 92 GLU A O 1
ATOM 733 N N . GLN A 1 93 ? 6.619 2.154 -12.032 1.00 80.75 93 GLN A N 1
ATOM 734 C CA . GLN A 1 93 ? 7.991 1.777 -11.705 1.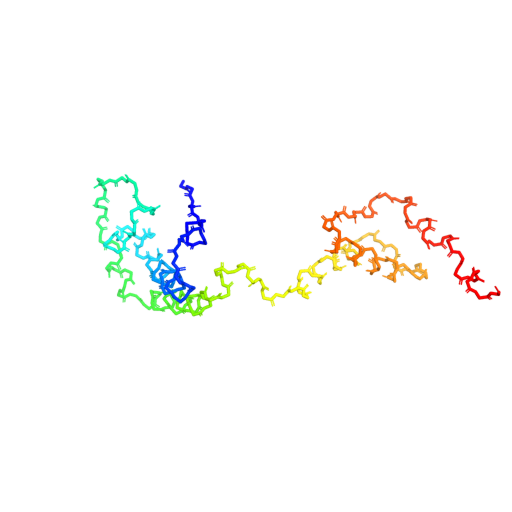00 80.75 93 GLN A CA 1
ATOM 735 C C . GLN A 1 93 ? 8.928 2.041 -12.891 1.00 80.75 93 GLN A C 1
ATOM 737 O O . GLN A 1 93 ? 9.991 2.647 -12.725 1.00 80.75 93 GLN A O 1
ATOM 742 N N . PHE A 1 94 ? 8.524 1.632 -14.098 1.00 86.19 94 PHE A N 1
ATOM 743 C CA . PHE A 1 94 ? 9.282 1.899 -15.315 1.00 86.19 94 PHE A CA 1
ATOM 744 C C . PHE A 1 94 ? 9.379 3.400 -15.604 1.00 86.19 94 PHE A C 1
ATOM 746 O O . PHE A 1 94 ? 10.477 3.890 -15.849 1.00 86.19 94 PHE A O 1
ATOM 753 N N . ASN A 1 95 ? 8.282 4.154 -15.494 1.00 85.44 95 ASN A N 1
ATOM 754 C CA . ASN A 1 95 ? 8.259 5.601 -15.721 1.00 85.44 95 ASN A CA 1
ATOM 755 C C . ASN A 1 95 ? 9.167 6.354 -14.746 1.00 85.44 95 ASN A C 1
ATOM 757 O O . ASN A 1 95 ? 9.823 7.310 -15.148 1.00 85.44 95 ASN A O 1
ATOM 761 N N . SER A 1 96 ? 9.272 5.909 -13.492 1.00 84.00 96 SER A N 1
ATOM 762 C CA . SER A 1 96 ? 10.220 6.468 -12.521 1.00 84.00 96 SER A CA 1
ATOM 763 C C . SER A 1 96 ? 11.678 6.236 -12.945 1.00 84.00 96 SER A C 1
ATOM 765 O O . SER A 1 96 ? 12.512 7.142 -12.872 1.00 84.00 96 SER A O 1
ATOM 767 N N . ILE A 1 97 ? 11.999 5.042 -13.454 1.00 85.44 97 ILE A N 1
ATOM 768 C CA . ILE A 1 97 ? 13.339 4.708 -13.963 1.00 85.44 97 ILE A CA 1
ATOM 769 C C . ILE A 1 97 ? 13.640 5.457 -15.264 1.00 85.44 97 ILE A C 1
ATOM 771 O O . ILE A 1 97 ? 14.737 6.004 -15.407 1.00 85.44 97 ILE A O 1
ATOM 775 N N . LEU A 1 98 ? 12.677 5.535 -16.183 1.00 85.69 98 LEU A N 1
ATOM 776 C CA . LEU A 1 98 ? 12.774 6.306 -17.416 1.00 85.69 98 LEU A CA 1
ATOM 777 C C . LEU A 1 98 ? 13.014 7.781 -17.094 1.00 85.69 98 LEU A C 1
ATOM 779 O O . LEU A 1 98 ? 13.992 8.330 -17.582 1.00 85.69 98 LEU A O 1
ATOM 783 N N . ALA A 1 99 ? 12.226 8.382 -16.197 1.00 84.44 99 ALA A N 1
ATOM 784 C CA . ALA A 1 99 ? 12.380 9.772 -15.769 1.00 84.44 99 ALA A CA 1
ATOM 785 C C . ALA A 1 99 ? 13.774 10.065 -15.190 1.00 84.44 99 ALA A C 1
ATOM 787 O O . ALA A 1 99 ? 14.358 11.106 -15.492 1.00 84.44 99 ALA A O 1
ATOM 788 N N . LYS A 1 100 ? 14.354 9.137 -14.413 1.00 80.06 100 LYS A N 1
ATOM 789 C CA . LYS A 1 100 ? 15.741 9.248 -13.918 1.00 80.06 100 LYS A CA 1
ATOM 790 C C . LYS A 1 100 ? 16.767 9.229 -15.050 1.00 80.06 100 LYS A C 1
ATOM 792 O O . LYS A 1 100 ? 17.701 10.026 -15.040 1.00 80.06 100 LYS A O 1
ATOM 797 N N . HIS A 1 101 ? 16.590 8.339 -16.026 1.00 77.56 101 HIS A N 1
ATOM 798 C CA . HIS A 1 101 ? 17.472 8.248 -17.189 1.00 77.56 101 HIS A CA 1
ATOM 799 C C . HIS A 1 101 ? 17.288 9.433 -18.140 1.00 77.56 101 HIS A C 1
ATOM 801 O O . HIS A 1 101 ? 18.244 9.867 -18.773 1.00 77.56 101 HIS A O 1
ATOM 807 N N . THR A 1 102 ? 16.084 9.989 -18.253 1.00 76.88 102 THR A N 1
ATOM 808 C CA . THR A 1 102 ? 15.794 11.098 -19.161 1.00 76.88 102 THR A CA 1
ATOM 809 C C . THR A 1 102 ? 16.025 12.465 -18.536 1.00 76.88 102 THR A C 1
ATOM 811 O O . THR A 1 102 ? 16.222 13.391 -19.305 1.00 76.88 102 THR A O 1
ATOM 814 N N . GLY A 1 103 ? 15.995 12.614 -17.205 1.00 64.12 103 GLY A N 1
ATOM 815 C CA . GLY A 1 103 ? 15.713 13.889 -16.528 1.00 64.12 103 GLY A CA 1
ATOM 816 C C . GLY A 1 103 ? 16.645 14.299 -15.381 1.00 64.12 103 GLY A C 1
ATOM 817 O O . GLY A 1 103 ? 16.198 14.934 -14.429 1.00 64.12 103 GLY A O 1
ATOM 818 N N . GLY A 1 104 ? 17.947 14.015 -15.456 1.00 57.81 104 GLY A N 1
ATOM 819 C CA . GLY A 1 104 ? 18.932 14.734 -14.635 1.00 57.81 104 GLY A CA 1
ATOM 820 C C . GLY A 1 104 ? 19.201 16.134 -15.207 1.00 57.81 104 GLY A C 1
ATOM 821 O O . GLY A 1 104 ? 19.529 16.256 -16.384 1.00 57.81 104 GLY A O 1
ATOM 822 N N . LYS A 1 105 ? 19.107 17.192 -14.385 1.00 52.75 105 LYS A N 1
ATOM 823 C CA . LYS A 1 105 ? 19.175 18.643 -14.725 1.00 52.75 105 LYS A CA 1
ATOM 824 C C . LYS A 1 105 ? 20.440 19.126 -15.487 1.00 52.75 105 LYS A C 1
ATOM 826 O O . LYS A 1 105 ? 20.630 20.326 -15.636 1.00 52.75 105 LYS A O 1
ATOM 831 N N . ARG A 1 106 ? 21.333 18.237 -15.941 1.00 57.47 106 ARG A N 1
ATOM 832 C CA . ARG A 1 106 ? 22.642 18.565 -16.544 1.00 57.47 106 ARG A CA 1
ATOM 833 C C . ARG A 1 106 ? 23.046 17.678 -17.739 1.00 57.47 106 ARG A C 1
ATOM 835 O O . ARG A 1 106 ? 24.233 17.539 -18.006 1.00 57.47 106 ARG A O 1
ATOM 842 N N . ILE A 1 107 ? 22.099 17.061 -18.450 1.00 60.03 107 ILE A N 1
ATOM 843 C CA . ILE A 1 107 ? 22.398 16.225 -19.631 1.00 60.03 107 ILE A CA 1
ATOM 844 C C . ILE A 1 107 ? 22.176 17.035 -20.917 1.00 60.03 107 ILE A C 1
ATOM 846 O O . ILE A 1 107 ? 21.165 17.715 -21.057 1.00 60.03 107 ILE A O 1
ATOM 850 N N . ASN A 1 108 ? 23.116 16.977 -21.866 1.00 58.91 108 ASN A N 1
ATOM 851 C CA . ASN A 1 108 ? 22.991 17.660 -23.157 1.00 58.91 108 ASN A CA 1
ATOM 852 C C . ASN A 1 108 ? 21.961 16.940 -24.052 1.00 58.91 108 ASN A C 1
ATOM 854 O O . ASN A 1 108 ? 22.244 15.902 -24.653 1.00 58.91 108 ASN A O 1
ATOM 858 N N . TYR A 1 109 ? 20.753 17.499 -24.141 1.00 60.06 109 TYR A N 1
ATOM 859 C CA . TYR A 1 109 ? 19.657 16.972 -24.963 1.00 60.06 109 TYR A CA 1
ATOM 860 C C . TYR A 1 109 ? 19.842 17.213 -26.466 1.00 60.06 109 TYR A C 1
ATOM 862 O O . TYR A 1 109 ? 19.194 16.544 -27.268 1.00 60.06 109 TYR A O 1
ATOM 870 N N . CYS A 1 110 ? 20.740 18.120 -26.858 1.00 58.84 110 CYS A N 1
ATOM 871 C CA . CYS A 1 110 ? 20.942 18.516 -28.251 1.00 58.84 110 CYS A CA 1
ATOM 872 C C . CYS A 1 110 ? 21.738 17.478 -29.060 1.00 58.84 110 CYS A C 1
ATOM 874 O O . CYS A 1 110 ? 21.808 17.573 -30.284 1.00 58.84 110 CYS A O 1
ATOM 876 N N . MET A 1 111 ? 22.327 16.463 -28.413 1.00 66.25 111 MET A N 1
ATOM 877 C CA . MET A 1 111 ? 23.007 15.383 -29.127 1.00 66.25 111 MET A CA 1
ATOM 878 C C . MET A 1 111 ? 21.986 14.418 -29.750 1.00 66.25 111 MET A C 1
ATOM 880 O O . MET A 1 111 ? 21.161 13.811 -29.055 1.00 66.25 111 MET A O 1
ATOM 884 N N . ARG A 1 112 ? 22.060 14.246 -31.076 1.00 61.47 112 ARG A N 1
ATOM 885 C CA . ARG A 1 112 ? 21.224 13.306 -31.840 1.00 61.47 112 ARG A CA 1
ATOM 886 C C . ARG A 1 112 ? 21.329 11.900 -31.230 1.00 61.47 112 ARG A C 1
ATOM 888 O O . ARG A 1 112 ? 22.432 11.420 -30.991 1.00 61.47 112 ARG A O 1
ATOM 895 N N . ARG A 1 113 ? 20.185 11.232 -31.017 1.00 65.31 113 ARG A N 1
ATOM 896 C CA . ARG A 1 113 ? 20.034 9.887 -30.396 1.00 65.31 113 ARG A CA 1
ATOM 897 C C . ARG A 1 113 ? 20.235 9.808 -28.876 1.00 65.31 113 ARG A C 1
ATOM 899 O O . ARG A 1 113 ? 20.087 8.723 -28.318 1.00 65.31 113 ARG A O 1
ATOM 906 N N . SER A 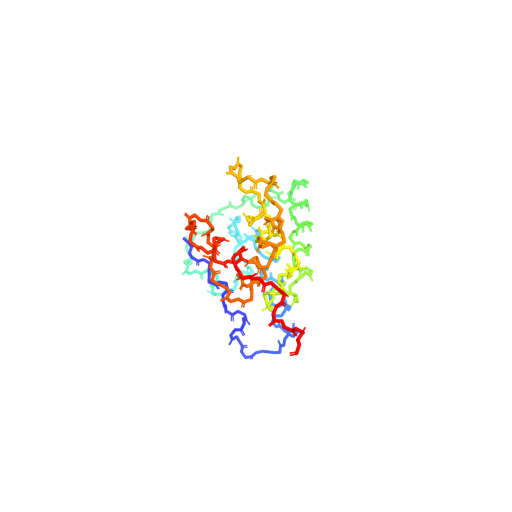1 114 ? 20.500 10.920 -28.196 1.00 72.06 114 SER A N 1
ATOM 907 C CA . SER A 1 114 ? 20.749 10.912 -26.750 1.00 72.06 114 SER A CA 1
ATOM 908 C C . SER A 1 114 ? 19.524 10.446 -25.939 1.00 72.06 114 SER A C 1
ATOM 910 O O . SER A 1 114 ? 19.650 9.600 -25.060 1.00 72.06 114 SER A O 1
ATOM 912 N N . PHE A 1 115 ? 18.313 10.890 -26.296 1.00 77.50 115 PHE A N 1
ATOM 913 C CA . PHE A 1 115 ? 17.065 10.426 -25.671 1.00 77.50 115 PHE A CA 1
ATOM 914 C C . PHE A 1 115 ? 16.803 8.928 -25.897 1.00 77.50 115 PHE A C 1
ATOM 916 O O . PHE A 1 115 ? 16.453 8.201 -24.967 1.00 77.50 115 PHE A O 1
ATOM 923 N N . VAL A 1 116 ? 17.017 8.457 -27.129 1.00 80.88 116 VAL A N 1
ATOM 924 C CA . VAL A 1 116 ? 16.803 7.056 -27.521 1.00 80.88 116 VAL A CA 1
ATOM 925 C C . VAL A 1 116 ? 17.752 6.130 -26.753 1.00 80.88 116 VAL A C 1
ATOM 927 O O . VAL A 1 116 ? 17.311 5.135 -26.186 1.00 80.88 116 VAL A O 1
ATOM 930 N N . GLY A 1 117 ? 19.038 6.486 -26.654 1.00 80.81 117 GLY A N 1
ATOM 931 C CA . GLY A 1 117 ? 20.018 5.720 -25.876 1.00 80.81 117 GLY A CA 1
ATOM 932 C C . GLY A 1 117 ? 19.672 5.636 -24.386 1.00 80.81 117 GLY A C 1
ATOM 933 O O . GLY A 1 117 ? 19.755 4.561 -23.796 1.00 80.81 117 GLY A O 1
ATOM 934 N N . ARG A 1 118 ? 19.208 6.741 -23.790 1.00 79.62 118 ARG A N 1
ATOM 935 C CA . ARG A 1 118 ? 18.778 6.773 -22.380 1.00 79.62 118 ARG A CA 1
ATOM 936 C C . ARG A 1 118 ? 17.498 5.970 -22.139 1.00 79.62 118 ARG A C 1
ATOM 938 O O . ARG A 1 118 ? 17.386 5.304 -21.113 1.00 79.62 118 ARG A O 1
ATOM 945 N N . SER A 1 119 ? 16.585 5.948 -23.110 1.00 83.38 119 SER A N 1
ATOM 946 C CA . SER A 1 119 ? 15.390 5.096 -23.068 1.00 83.38 119 SER A CA 1
ATOM 947 C C . SER A 1 119 ? 15.767 3.610 -23.101 1.00 83.38 119 SER A C 1
ATOM 949 O O . SER A 1 119 ? 15.297 2.845 -22.264 1.00 83.38 119 SER A O 1
ATOM 951 N N . PHE A 1 120 ? 16.694 3.195 -23.971 1.00 84.38 120 PHE A N 1
ATOM 952 C CA . PHE A 1 120 ? 17.196 1.814 -23.979 1.00 84.38 120 PHE A CA 1
ATOM 953 C C . PHE A 1 120 ? 17.904 1.428 -22.673 1.00 84.38 120 PHE A C 1
ATOM 955 O O . PHE A 1 120 ? 17.648 0.353 -22.134 1.00 84.38 120 PHE A O 1
ATOM 962 N N . ALA A 1 121 ? 18.740 2.314 -22.123 1.00 82.69 121 ALA A N 1
ATOM 963 C CA . ALA A 1 121 ? 19.385 2.089 -20.828 1.00 82.69 121 ALA A CA 1
ATOM 964 C C . ALA A 1 121 ? 18.356 1.899 -19.698 1.00 82.69 121 ALA A C 1
ATOM 966 O O . ALA A 1 121 ? 18.510 1.003 -18.868 1.00 82.69 121 ALA A O 1
ATOM 967 N N . SER A 1 122 ? 17.262 2.671 -19.718 1.00 84.38 122 SER A N 1
ATOM 968 C CA . SER A 1 122 ? 16.176 2.535 -18.743 1.00 84.38 122 SER A CA 1
ATOM 969 C C . SER A 1 122 ? 15.481 1.168 -18.815 1.00 84.38 122 SER A C 1
ATOM 971 O O . SER A 1 122 ? 15.217 0.566 -17.775 1.00 84.38 122 SER A O 1
ATOM 973 N N . VAL A 1 123 ? 15.270 0.626 -20.022 1.00 87.56 123 VAL A N 1
ATOM 974 C CA . VAL A 1 123 ? 14.693 -0.715 -20.235 1.00 87.56 123 VAL A CA 1
ATOM 975 C C . VAL A 1 123 ? 15.620 -1.798 -19.686 1.00 87.56 123 VAL A C 1
ATOM 977 O O . VAL A 1 123 ? 15.176 -2.684 -18.955 1.00 87.56 123 VAL A O 1
ATOM 980 N N . ILE A 1 124 ? 16.919 -1.709 -19.982 1.00 87.06 124 ILE A N 1
ATOM 981 C CA . ILE A 1 124 ? 17.916 -2.660 -19.470 1.00 87.06 124 ILE A CA 1
ATOM 982 C C . ILE A 1 124 ? 17.974 -2.604 -17.937 1.00 87.06 124 ILE A C 1
ATOM 984 O O . ILE A 1 124 ? 17.972 -3.649 -17.288 1.00 87.06 124 ILE A O 1
ATOM 988 N N . SER A 1 125 ? 17.975 -1.408 -17.344 1.00 85.50 125 SER A N 1
ATOM 989 C CA . SER A 1 125 ? 17.994 -1.228 -15.888 1.00 85.50 125 SER A CA 1
ATOM 990 C C . SER A 1 125 ? 16.732 -1.787 -15.222 1.00 85.50 125 SER A C 1
ATOM 992 O O . SER A 1 125 ? 16.823 -2.485 -14.211 1.00 85.50 125 SER A O 1
ATOM 994 N N . TYR A 1 126 ? 15.557 -1.561 -15.821 1.00 87.00 126 TYR A N 1
ATOM 995 C CA . TYR A 1 126 ? 14.283 -2.070 -15.310 1.00 87.00 126 TYR A CA 1
ATOM 996 C C . TYR A 1 126 ? 14.224 -3.602 -15.284 1.00 87.00 126 TYR A C 1
ATOM 998 O O . TYR A 1 126 ? 13.763 -4.184 -14.297 1.00 87.00 126 TYR A O 1
ATOM 1006 N N . ASN A 1 127 ? 14.717 -4.245 -16.344 1.00 87.94 127 ASN A N 1
ATOM 1007 C CA . ASN A 1 127 ? 14.678 -5.699 -16.494 1.00 87.94 127 ASN A CA 1
ATOM 1008 C C . ASN A 1 127 ? 15.766 -6.409 -15.682 1.00 87.94 127 ASN A C 1
ATOM 1010 O O . ASN A 1 127 ? 15.508 -7.460 -15.107 1.00 87.94 127 ASN A O 1
ATOM 1014 N N . THR A 1 128 ? 16.969 -5.837 -15.599 1.00 85.25 128 THR A N 1
ATOM 1015 C CA . THR A 1 128 ? 18.091 -6.453 -14.864 1.00 85.25 128 THR A CA 1
ATOM 1016 C C . THR A 1 128 ? 18.100 -6.112 -13.375 1.00 85.25 128 THR A C 1
ATOM 1018 O O . THR A 1 128 ? 18.848 -6.724 -12.621 1.00 85.25 128 THR A O 1
ATOM 1021 N N . LYS A 1 129 ? 17.295 -5.129 -12.940 1.00 80.75 129 LYS A N 1
ATOM 1022 C CA . LYS A 1 129 ? 17.323 -4.535 -11.587 1.00 80.75 129 LYS A CA 1
ATOM 1023 C C . LYS A 1 129 ? 18.692 -3.950 -11.200 1.00 80.75 129 LYS A C 1
ATOM 1025 O O . LYS A 1 129 ? 18.928 -3.646 -10.034 1.00 80.75 129 LYS A O 1
ATOM 1030 N N . ILE A 1 130 ? 19.576 -3.738 -12.179 1.00 76.50 130 ILE A N 1
ATOM 1031 C CA . ILE A 1 130 ? 20.881 -3.098 -12.006 1.00 76.50 130 ILE A CA 1
ATOM 1032 C C . ILE A 1 130 ? 20.723 -1.606 -12.278 1.00 76.50 130 ILE A C 1
ATOM 1034 O O . ILE A 1 130 ? 20.210 -1.196 -13.323 1.00 76.50 130 ILE A O 1
ATOM 1038 N N . HIS A 1 131 ? 21.164 -0.774 -11.338 1.00 65.19 131 HIS A N 1
ATOM 1039 C CA . HIS A 1 131 ? 21.047 0.673 -11.457 1.00 65.19 131 HIS A CA 1
ATOM 1040 C C . HIS A 1 131 ? 22.185 1.231 -12.324 1.00 65.19 131 HIS A C 1
ATOM 1042 O O . HIS A 1 131 ? 23.284 1.491 -11.839 1.00 65.19 131 HIS A O 1
ATOM 1048 N N . PHE A 1 132 ? 21.926 1.448 -13.614 1.00 62.72 132 PHE A N 1
ATOM 1049 C CA . PHE A 1 132 ? 22.881 2.101 -14.511 1.00 62.72 132 PHE A CA 1
ATOM 1050 C C . PHE A 1 132 ? 22.776 3.618 -14.337 1.00 62.72 132 PHE A C 1
ATOM 1052 O O . PHE A 1 132 ? 21.962 4.272 -14.980 1.00 62.72 132 PHE A O 1
ATOM 1059 N N . MET A 1 133 ? 23.570 4.212 -13.443 1.00 53.56 133 MET A N 1
ATOM 1060 C CA . MET A 1 133 ? 23.702 5.670 -13.454 1.00 53.56 133 MET A CA 1
ATOM 1061 C C . MET A 1 133 ? 24.635 6.097 -14.595 1.00 53.56 133 MET A C 1
ATOM 1063 O O . MET A 1 133 ? 25.784 5.656 -14.629 1.00 53.56 133 MET A O 1
ATOM 1067 N N . PRO A 1 134 ? 24.215 7.008 -15.490 1.00 51.22 134 PRO A N 1
ATOM 1068 C CA . PRO A 1 134 ? 25.065 7.520 -16.559 1.00 51.22 134 PRO A CA 1
ATOM 1069 C C . PRO A 1 134 ? 26.039 8.600 -16.047 1.00 51.22 134 PRO A C 1
ATOM 1071 O O . PRO A 1 134 ? 26.310 9.565 -16.753 1.00 51.22 134 PRO A O 1
ATOM 1074 N N . TYR A 1 135 ? 26.570 8.474 -14.821 1.00 43.84 135 TYR A N 1
ATOM 1075 C CA . TYR A 1 135 ? 27.698 9.314 -14.392 1.00 43.84 135 TYR A CA 1
ATOM 1076 C C . TYR A 1 135 ? 29.032 8.806 -14.959 1.00 43.84 135 TYR A C 1
ATOM 1078 O O . TYR A 1 135 ? 30.023 9.532 -14.942 1.00 43.84 135 TYR A O 1
ATOM 1086 N N . GLU A 1 136 ? 29.060 7.605 -15.543 1.00 42.94 136 GLU A N 1
ATOM 1087 C CA . GLU A 1 136 ? 30.229 7.115 -16.264 1.00 42.94 136 GLU A CA 1
ATOM 1088 C C . GLU A 1 136 ? 30.060 7.302 -17.773 1.00 42.94 136 GLU A C 1
ATOM 10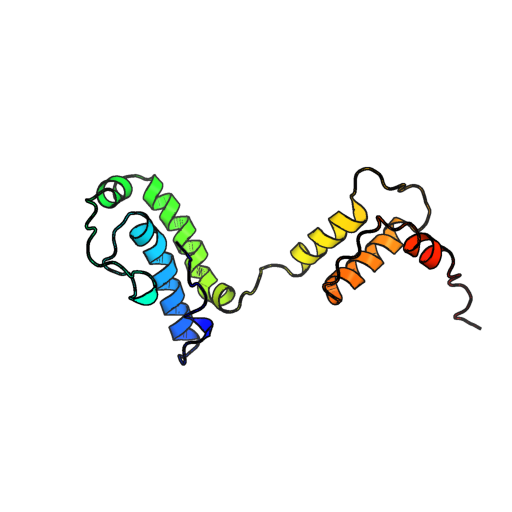90 O O . GLU A 1 136 ? 29.525 6.469 -18.507 1.00 42.94 136 GLU A O 1
ATOM 1095 N N . THR A 1 137 ? 30.604 8.425 -18.226 1.00 43.88 137 THR A N 1
ATOM 1096 C CA . THR A 1 137 ? 30.856 8.910 -19.595 1.00 43.88 137 THR A CA 1
ATOM 1097 C C . THR A 1 137 ? 31.418 7.891 -20.609 1.00 43.88 137 THR A C 1
ATOM 1099 O O . THR A 1 137 ? 31.640 8.236 -21.769 1.00 43.88 137 THR A O 1
ATOM 1102 N N . LYS A 1 138 ? 31.624 6.620 -20.240 1.00 43.59 138 LYS A N 1
ATOM 1103 C CA . LYS A 1 138 ? 32.188 5.566 -21.101 1.00 43.59 138 LYS A CA 1
ATOM 1104 C C . LYS A 1 138 ? 31.139 4.753 -21.870 1.00 43.59 138 LYS A C 1
ATOM 1106 O O . LYS A 1 138 ? 31.444 4.282 -22.966 1.00 43.59 138 LYS A O 1
ATOM 1111 N N . LEU A 1 139 ? 29.916 4.594 -21.352 1.00 44.69 139 LEU A N 1
ATOM 1112 C CA . LEU A 1 139 ? 28.872 3.788 -22.013 1.00 44.69 139 LEU A CA 1
ATOM 1113 C C . LE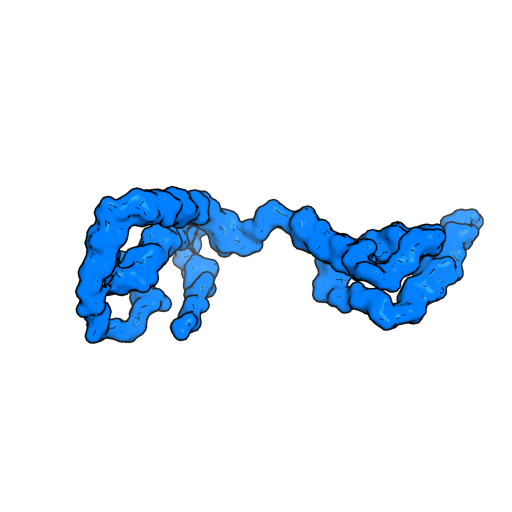U A 1 139 ? 28.154 4.548 -23.137 1.00 44.69 139 LEU A C 1
ATOM 1115 O O . LEU A 1 139 ? 27.989 3.999 -24.227 1.00 44.69 139 LEU A O 1
ATOM 1119 N N . GLU A 1 140 ? 27.816 5.827 -22.938 1.00 44.28 140 GLU A N 1
ATOM 1120 C CA . GLU A 1 140 ? 27.215 6.649 -24.003 1.00 44.28 140 GLU A CA 1
ATOM 1121 C C . GLU A 1 140 ? 28.165 6.809 -25.201 1.00 44.28 140 GLU A C 1
ATOM 1123 O O . GLU A 1 140 ? 27.737 6.704 -26.353 1.00 44.28 140 GLU A O 1
ATOM 1128 N N . ALA A 1 141 ? 29.472 6.952 -24.951 1.00 44.81 141 ALA A N 1
ATOM 1129 C CA . ALA A 1 141 ? 30.495 7.013 -25.994 1.00 44.81 141 ALA A CA 1
ATOM 1130 C C . ALA A 1 141 ? 30.662 5.692 -26.771 1.00 44.81 141 ALA A C 1
ATOM 1132 O O . ALA A 1 141 ? 31.136 5.712 -27.903 1.00 44.81 141 ALA A O 1
ATOM 1133 N N . ARG A 1 142 ? 30.284 4.542 -26.195 1.00 43.25 142 ARG A N 1
ATOM 1134 C CA . ARG A 1 142 ? 30.315 3.233 -26.875 1.00 43.25 142 ARG A CA 1
ATOM 1135 C C . ARG A 1 142 ? 29.031 2.969 -27.662 1.00 43.25 142 ARG A C 1
ATOM 1137 O O . ARG A 1 142 ? 29.114 2.522 -28.800 1.00 43.25 142 ARG A O 1
ATOM 1144 N N . MET A 1 143 ? 27.868 3.309 -27.102 1.00 43.16 143 MET A N 1
ATOM 1145 C CA . MET A 1 143 ? 26.565 3.124 -27.764 1.00 43.16 143 MET A CA 1
ATOM 1146 C C . MET A 1 143 ? 26.327 4.091 -28.934 1.00 43.16 143 MET A C 1
ATOM 1148 O O . MET A 1 143 ? 25.573 3.782 -29.854 1.00 43.16 143 MET A O 1
ATOM 1152 N N . THR A 1 144 ? 26.967 5.262 -28.922 1.00 45.12 144 THR A N 1
ATOM 1153 C CA . THR A 1 144 ? 26.931 6.213 -30.048 1.00 45.12 144 THR A CA 1
ATOM 1154 C C . THR A 1 144 ? 27.926 5.865 -31.159 1.00 45.12 144 THR A C 1
ATOM 1156 O O . THR A 1 144 ? 27.715 6.278 -32.298 1.00 45.12 144 THR A O 1
ATOM 1159 N N . LYS A 1 145 ? 28.972 5.080 -30.855 1.00 42.19 145 LYS A N 1
ATOM 1160 C CA . LYS A 1 145 ? 30.006 4.644 -31.812 1.00 42.19 145 LYS A CA 1
ATOM 1161 C C . LYS A 1 145 ? 29.687 3.336 -32.534 1.00 42.19 145 LYS A C 1
ATOM 1163 O O . LYS A 1 145 ? 30.324 3.046 -33.543 1.00 42.19 145 LYS A O 1
ATOM 1168 N N . THR A 1 146 ? 28.716 2.551 -32.073 1.00 42.50 146 THR A N 1
ATOM 1169 C CA . THR A 1 146 ? 28.215 1.418 -32.854 1.00 42.50 146 THR A CA 1
ATOM 1170 C C . THR A 1 146 ? 27.391 1.943 -34.024 1.00 42.50 146 THR A C 1
ATOM 1172 O O . THR A 1 146 ? 26.272 2.441 -33.883 1.00 42.50 146 THR A O 1
ATOM 1175 N N . ASN A 1 147 ? 28.004 1.879 -35.202 1.00 37.78 147 ASN A N 1
ATOM 1176 C CA . ASN A 1 147 ? 27.387 2.176 -36.479 1.00 37.78 147 ASN A CA 1
ATOM 1177 C C . ASN A 1 147 ? 26.312 1.107 -36.736 1.00 37.78 147 ASN A C 1
ATOM 1179 O O . ASN A 1 147 ? 26.629 -0.061 -36.932 1.00 37.78 147 ASN A O 1
ATOM 1183 N N . TRP A 1 148 ? 25.036 1.491 -36.733 1.00 39.94 148 TRP A N 1
ATOM 1184 C CA . TRP A 1 148 ? 23.912 0.580 -37.016 1.00 39.94 148 TRP A CA 1
ATOM 1185 C C . TRP A 1 148 ? 23.804 0.218 -38.513 1.00 39.94 148 TRP A C 1
ATOM 1187 O O . TRP A 1 148 ? 22.827 -0.384 -38.937 1.00 39.94 148 TRP A O 1
ATOM 1197 N N . GLY A 1 149 ? 24.805 0.590 -39.319 1.00 40.09 149 GLY A N 1
ATOM 1198 C CA . GLY A 1 149 ? 24.870 0.345 -40.760 1.00 40.09 149 GLY A CA 1
ATOM 1199 C C . GLY A 1 149 ? 25.497 -0.990 -41.173 1.00 40.09 149 GLY A C 1
ATOM 1200 O O . GLY A 1 149 ? 25.652 -1.218 -42.366 1.00 40.09 149 GLY A O 1
ATOM 1201 N N . THR A 1 150 ? 25.857 -1.870 -40.234 1.00 40.19 150 THR A N 1
ATOM 1202 C CA . THR A 1 150 ? 26.534 -3.147 -40.544 1.00 40.19 150 THR A CA 1
ATOM 1203 C C . THR A 1 150 ? 25.736 -4.361 -40.065 1.00 40.19 150 THR A C 1
ATOM 1205 O O . THR A 1 150 ? 26.290 -5.294 -39.496 1.00 40.19 150 THR A O 1
ATOM 1208 N N . LEU A 1 151 ? 24.414 -4.332 -40.248 1.00 42.44 151 LEU A N 1
ATOM 1209 C CA . LEU A 1 151 ? 23.530 -5.481 -39.993 1.00 42.44 151 LEU A CA 1
ATOM 1210 C C . LEU A 1 151 ? 22.611 -5.823 -41.178 1.00 42.44 151 LEU A C 1
ATOM 1212 O O . LEU A 1 151 ? 21.767 -6.699 -41.063 1.00 42.44 151 LEU A O 1
ATOM 1216 N N . HIS A 1 152 ? 22.816 -5.185 -42.333 1.00 38.19 152 HIS A N 1
ATOM 1217 C CA . HIS A 1 152 ? 22.221 -5.595 -43.604 1.00 38.19 152 HIS A CA 1
ATOM 1218 C C . HIS A 1 152 ? 23.251 -5.454 -44.728 1.00 38.19 152 HIS A C 1
ATOM 1220 O O . HIS A 1 152 ? 23.311 -4.419 -45.389 1.00 38.19 152 HIS A O 1
ATOM 1226 N N . LYS A 1 153 ? 24.068 -6.491 -44.910 1.00 34.91 153 LYS A N 1
ATOM 1227 C CA . LYS A 1 153 ? 24.600 -6.964 -46.193 1.00 34.91 153 LYS A CA 1
ATOM 1228 C C . LYS A 1 153 ? 24.838 -8.460 -46.075 1.00 34.91 153 LYS A C 1
ATOM 1230 O O . LYS A 1 153 ? 25.316 -8.866 -44.994 1.00 34.91 153 LYS A O 1
#

Sequence (153 aa):
MGYNGSNRKREERTLSEKVALLKADILNGPSHIFGEHKNCSSYFYKDVNTTTSSTLSDIKLTSLYDKLMSYVRLIAHHANSLIFDVENNCVEQFNSILAKHTGGKRINYCMRRSFVGRSFASVISYNTKIHFMPYETKLEARMTKTNWGTLHK

Organism: Ignelater luminosus (NCBI:txid2038154)

pLDDT: mean 72.56, std 17.53, range [34.16, 94.94]